Protein AF-A0A3B9LVZ1-F1 (afdb_monomer_lite)

Structure (mmCIF, N/CA/C/O backbone):
data_AF-A0A3B9LVZ1-F1
#
_entry.id   AF-A0A3B9LVZ1-F1
#
loop_
_atom_site.group_PDB
_atom_site.id
_atom_site.type_symbol
_atom_site.label_atom_id
_atom_site.label_alt_id
_atom_site.label_comp_id
_atom_site.label_asym_id
_atom_site.label_entity_id
_atom_site.label_seq_id
_atom_site.pdbx_PDB_ins_code
_atom_site.Cartn_x
_atom_site.Cartn_y
_atom_site.Cartn_z
_atom_site.occupancy
_atom_site.B_iso_or_equiv
_atom_site.auth_seq_id
_atom_site.auth_comp_id
_atom_site.auth_asym_id
_atom_site.auth_atom_id
_atom_site.pdbx_PDB_model_num
ATOM 1 N N . GLY A 1 1 ? 0.334 -24.133 -20.426 1.00 37.06 1 GLY A N 1
ATOM 2 C CA . GLY A 1 1 ? 0.068 -22.690 -20.310 1.00 37.06 1 GLY A CA 1
ATOM 3 C C . GLY A 1 1 ? 1.395 -21.978 -20.271 1.00 37.06 1 GLY A C 1
ATOM 4 O O . GLY A 1 1 ? 2.197 -22.300 -19.409 1.00 37.06 1 GLY A O 1
ATOM 5 N N . LYS A 1 2 ? 1.670 -21.128 -21.262 1.00 39.66 2 LYS A N 1
ATOM 6 C CA . LYS A 1 2 ? 2.870 -20.283 -21.332 1.00 39.66 2 LYS A CA 1
ATOM 7 C C . LYS A 1 2 ? 2.527 -18.928 -20.710 1.00 39.66 2 LYS A C 1
ATOM 9 O O . LYS A 1 2 ? 1.466 -18.416 -21.047 1.00 39.66 2 LYS A O 1
ATOM 14 N N . GLY A 1 3 ? 3.408 -18.340 -19.900 1.00 39.94 3 GLY A N 1
ATOM 15 C CA . GLY A 1 3 ? 3.245 -16.932 -19.523 1.00 39.94 3 GLY A CA 1
ATOM 16 C C . GLY A 1 3 ? 3.939 -16.470 -18.246 1.00 39.94 3 GLY A C 1
ATOM 17 O O . GLY A 1 3 ? 3.304 -15.800 -17.453 1.00 39.94 3 GLY A O 1
ATOM 18 N N . SER A 1 4 ? 5.213 -16.796 -18.034 1.00 44.59 4 SER A N 1
ATOM 19 C CA . SER A 1 4 ? 6.075 -15.998 -17.152 1.00 44.59 4 SER A CA 1
ATOM 20 C C . SER A 1 4 ? 7.045 -15.231 -18.048 1.00 44.59 4 SER A C 1
ATOM 22 O O . SER A 1 4 ? 8.117 -15.733 -18.395 1.00 44.59 4 SER A O 1
ATOM 24 N N . ARG A 1 5 ? 6.621 -14.058 -18.531 1.00 47.62 5 ARG A N 1
ATOM 25 C CA . ARG A 1 5 ? 7.531 -13.079 -19.134 1.00 47.62 5 ARG A CA 1
ATOM 26 C C . ARG A 1 5 ? 8.117 -12.278 -17.977 1.00 47.62 5 ARG A C 1
ATOM 28 O O . ARG A 1 5 ? 7.432 -11.452 -17.406 1.00 47.62 5 ARG A O 1
ATOM 35 N N . SER A 1 6 ? 9.358 -12.566 -17.606 1.00 54.53 6 SER A N 1
ATOM 36 C CA . SER A 1 6 ? 10.135 -11.692 -16.728 1.00 54.53 6 SER A CA 1
ATOM 37 C C . SER A 1 6 ? 10.994 -10.814 -17.633 1.00 54.53 6 SER A C 1
ATOM 39 O O . SER A 1 6 ? 12.030 -11.277 -18.103 1.00 54.53 6 SER A O 1
ATOM 41 N N . PHE A 1 7 ? 10.516 -9.610 -17.969 1.00 54.34 7 PHE A N 1
ATOM 42 C CA . PHE A 1 7 ? 11.260 -8.644 -18.787 1.00 54.34 7 PHE A CA 1
ATOM 43 C C . PHE A 1 7 ? 10.863 -7.182 -18.514 1.00 54.34 7 PHE A C 1
ATOM 45 O O . PHE A 1 7 ? 10.295 -6.539 -19.379 1.00 54.34 7 PHE A O 1
ATOM 52 N N . SER A 1 8 ? 11.321 -6.610 -17.403 1.00 48.09 8 SER A N 1
ATOM 53 C CA . SER A 1 8 ? 12.201 -5.436 -17.439 1.00 48.09 8 SER A CA 1
ATOM 54 C C . SER A 1 8 ? 12.893 -5.330 -16.073 1.00 48.09 8 SER A C 1
ATOM 56 O O . SER A 1 8 ? 12.275 -5.318 -15.017 1.00 48.09 8 SER A O 1
ATOM 58 N N . ASN A 1 9 ? 14.216 -5.440 -16.062 1.00 47.44 9 ASN A N 1
ATOM 59 C CA . ASN A 1 9 ? 15.014 -5.189 -14.869 1.00 47.44 9 ASN A CA 1
ATOM 60 C C . ASN A 1 9 ? 16.321 -4.599 -15.378 1.00 47.44 9 ASN A C 1
ATOM 62 O O . ASN A 1 9 ? 17.285 -5.315 -15.646 1.00 47.44 9 ASN A O 1
ATOM 66 N N . THR A 1 10 ? 16.287 -3.307 -15.696 1.00 53.56 10 THR A N 1
ATOM 67 C CA . THR A 1 10 ? 17.389 -2.634 -16.387 1.00 53.56 10 THR A CA 1
ATOM 68 C C . THR A 1 10 ? 18.586 -2.408 -15.461 1.00 53.56 10 THR A C 1
ATOM 70 O O . THR A 1 10 ? 19.712 -2.454 -15.955 1.00 53.56 10 THR A O 1
ATOM 73 N N . THR A 1 11 ? 18.388 -2.267 -14.137 1.00 63.06 11 THR A N 1
ATOM 74 C CA . THR A 1 11 ? 19.481 -2.255 -13.130 1.00 63.06 11 THR A CA 1
ATOM 75 C C . THR A 1 11 ? 19.136 -2.796 -11.730 1.00 63.06 11 THR A C 1
ATOM 77 O O . THR A 1 11 ? 20.044 -2.944 -10.908 1.00 63.06 11 THR A O 1
ATOM 80 N N . GLY A 1 12 ? 17.871 -3.094 -11.420 1.00 62.31 12 GLY A N 1
ATOM 81 C CA . GLY A 1 12 ? 17.476 -3.655 -10.121 1.00 62.31 12 GLY A CA 1
ATOM 82 C C . GLY A 1 12 ? 18.019 -5.073 -9.887 1.00 62.31 12 GLY A C 1
ATOM 83 O O . GLY A 1 12 ? 18.322 -5.808 -10.826 1.00 62.31 12 GLY A O 1
ATOM 84 N N . PHE A 1 13 ? 18.140 -5.507 -8.633 1.00 78.75 13 PHE A N 1
ATOM 85 C CA . PHE A 1 13 ? 18.626 -6.852 -8.291 1.00 78.75 13 PHE A CA 1
ATOM 86 C C . PHE A 1 13 ? 17.685 -7.571 -7.316 1.00 78.75 13 PHE A C 1
ATOM 88 O O . PHE A 1 13 ? 16.926 -6.936 -6.591 1.00 78.75 13 PHE A O 1
ATOM 95 N N . GLN A 1 14 ? 17.738 -8.911 -7.308 1.00 85.94 14 GLN A N 1
ATOM 96 C CA . GLN A 1 14 ? 17.019 -9.777 -6.354 1.00 85.94 14 GLN A CA 1
ATOM 97 C C . GLN A 1 14 ? 15.482 -9.622 -6.353 1.00 85.94 14 GLN A C 1
ATOM 99 O O . GLN A 1 14 ? 14.842 -9.707 -5.309 1.00 85.94 14 GLN A O 1
ATOM 104 N N . ASN A 1 15 ? 14.878 -9.440 -7.530 1.00 90.88 15 ASN A N 1
ATOM 105 C CA . ASN A 1 15 ? 13.423 -9.394 -7.681 1.00 90.88 15 ASN A CA 1
ATOM 106 C C . ASN A 1 15 ? 12.839 -10.779 -8.014 1.00 90.88 15 ASN A C 1
ATOM 108 O O . ASN A 1 15 ? 13.419 -11.526 -8.803 1.00 90.88 15 ASN A O 1
ATOM 112 N N . THR A 1 16 ? 11.671 -11.098 -7.457 1.00 91.62 16 THR A N 1
ATOM 113 C CA . THR A 1 16 ? 10.867 -12.281 -7.804 1.00 91.62 16 THR A CA 1
ATOM 114 C C . THR A 1 16 ? 9.572 -11.823 -8.465 1.00 91.62 16 THR A C 1
ATOM 116 O O . THR A 1 16 ? 8.809 -11.093 -7.842 1.00 91.62 16 THR A O 1
ATOM 119 N N . ALA A 1 17 ? 9.313 -12.261 -9.699 1.00 92.69 17 ALA A N 1
ATOM 120 C CA . ALA A 1 17 ? 8.112 -11.916 -10.463 1.00 92.69 17 ALA A CA 1
ATOM 121 C C . ALA A 1 17 ? 7.410 -13.186 -10.964 1.00 92.69 17 ALA A C 1
ATOM 123 O O . ALA A 1 17 ? 7.980 -13.946 -11.750 1.00 92.69 17 ALA A O 1
ATOM 124 N N . THR A 1 18 ? 6.181 -13.427 -10.509 1.00 92.44 18 THR A N 1
ATOM 125 C CA . THR A 1 18 ? 5.357 -14.571 -10.920 1.00 92.44 18 THR A CA 1
ATOM 126 C C . THR A 1 18 ? 3.952 -14.103 -11.274 1.00 92.44 18 THR A C 1
ATOM 128 O O . THR A 1 18 ? 3.145 -13.823 -10.397 1.00 92.44 18 THR A O 1
ATOM 131 N N . GLY A 1 19 ? 3.641 -14.060 -12.565 1.00 90.56 19 GLY A N 1
ATOM 132 C CA . GLY A 1 19 ? 2.368 -13.569 -13.085 1.00 90.56 19 GLY A CA 1
ATOM 133 C C . GLY A 1 19 ? 2.559 -12.950 -14.464 1.00 90.56 19 GLY A C 1
ATOM 134 O O . GLY A 1 19 ? 3.691 -12.813 -14.928 1.00 90.56 19 GLY A O 1
ATOM 135 N N . PHE A 1 20 ? 1.457 -12.623 -15.129 1.00 90.19 20 PHE A N 1
ATOM 136 C CA . PHE A 1 20 ? 1.502 -11.753 -16.301 1.00 90.19 20 PHE A CA 1
ATOM 137 C C . PHE A 1 20 ? 1.697 -10.309 -15.815 1.00 90.19 20 PHE A C 1
ATOM 139 O O . PHE A 1 20 ? 1.125 -9.959 -14.787 1.00 90.19 20 PHE A O 1
ATOM 146 N N . ASP A 1 21 ? 2.588 -9.570 -16.477 1.00 92.56 21 ASP A N 1
ATOM 147 C CA . ASP A 1 21 ? 2.982 -8.172 -16.216 1.00 92.56 21 ASP A CA 1
ATOM 148 C C . ASP A 1 21 ? 3.417 -7.826 -14.772 1.00 92.56 21 ASP A C 1
ATOM 150 O O . ASP A 1 21 ? 3.626 -6.670 -14.404 1.00 92.56 21 ASP A O 1
ATOM 154 N N . ALA A 1 22 ? 3.694 -8.848 -13.955 1.00 93.06 22 ALA A N 1
ATOM 155 C CA . ALA A 1 22 ? 4.305 -8.672 -12.645 1.00 93.06 22 ALA A CA 1
ATOM 156 C C . ALA A 1 22 ? 5.696 -8.021 -12.778 1.00 93.06 22 ALA A C 1
ATOM 158 O O . ALA A 1 22 ? 6.596 -8.605 -13.390 1.00 93.06 22 ALA A O 1
ATOM 159 N N . LEU A 1 23 ? 5.884 -6.852 -12.151 1.00 92.12 23 LEU A N 1
ATOM 160 C CA . LEU A 1 23 ? 7.099 -6.020 -12.218 1.00 92.12 23 LEU A CA 1
ATOM 161 C C . LEU A 1 23 ? 7.492 -5.517 -13.629 1.00 92.12 23 LEU A C 1
ATOM 163 O O . LEU A 1 23 ? 8.661 -5.186 -13.835 1.00 92.12 23 LEU A O 1
ATOM 167 N N . ASP A 1 24 ? 6.566 -5.423 -14.591 1.00 91.50 24 ASP A N 1
ATOM 168 C CA . ASP A 1 24 ? 6.901 -5.012 -15.971 1.00 91.50 24 ASP A CA 1
ATOM 169 C C . ASP A 1 24 ? 7.520 -3.602 -16.066 1.00 91.50 24 ASP A C 1
ATOM 171 O O . ASP A 1 24 ? 8.432 -3.375 -16.857 1.00 91.50 24 ASP A O 1
ATOM 175 N N . GLY A 1 25 ? 7.125 -2.666 -15.204 1.00 89.50 25 GLY A N 1
ATOM 176 C CA . GLY A 1 25 ? 7.661 -1.302 -15.138 1.00 89.50 25 GLY A CA 1
ATOM 177 C C . GLY A 1 25 ? 8.948 -1.122 -14.319 1.00 89.50 25 GLY A C 1
ATOM 178 O O . GLY A 1 25 ? 9.428 0.012 -14.194 1.00 89.50 25 GLY A O 1
ATOM 179 N N . ASN A 1 26 ? 9.532 -2.191 -13.756 1.00 89.50 26 ASN A N 1
ATOM 180 C CA . ASN A 1 26 ? 10.667 -2.100 -12.829 1.00 89.50 26 ASN A CA 1
ATOM 181 C C . ASN A 1 26 ? 12.003 -1.748 -13.479 1.00 89.50 26 ASN A C 1
ATOM 183 O O . ASN A 1 26 ? 12.727 -2.587 -14.006 1.00 89.50 26 ASN A O 1
ATOM 187 N N . THR A 1 27 ? 12.404 -0.483 -13.323 1.00 89.50 27 THR A N 1
ATOM 188 C CA . THR A 1 27 ? 13.677 0.015 -13.858 1.00 89.50 27 THR A CA 1
ATOM 189 C C . THR A 1 27 ? 14.857 -0.239 -12.912 1.00 89.50 27 THR A C 1
ATOM 191 O O . THR A 1 27 ? 15.807 -0.936 -13.276 1.00 89.50 27 THR A O 1
ATOM 194 N N . THR A 1 28 ? 14.799 0.286 -11.681 1.00 90.50 28 THR A N 1
ATOM 195 C CA . THR A 1 28 ? 15.929 0.287 -10.729 1.00 90.50 28 THR A CA 1
ATOM 196 C C . THR A 1 28 ? 15.602 -0.320 -9.362 1.00 90.50 28 THR A C 1
ATOM 198 O O . THR A 1 28 ? 16.508 -0.513 -8.551 1.00 90.50 28 THR A O 1
ATOM 201 N N . GLY A 1 29 ? 14.332 -0.645 -9.094 1.00 90.94 29 GLY A N 1
ATOM 202 C CA . GLY A 1 29 ? 13.893 -1.221 -7.822 1.00 90.94 29 GLY A CA 1
ATOM 203 C C . GLY A 1 29 ? 14.508 -2.598 -7.554 1.00 90.94 29 GLY A C 1
ATOM 204 O O . GLY A 1 29 ? 14.605 -3.432 -8.459 1.00 90.94 29 GLY A O 1
ATOM 205 N N . ALA A 1 30 ? 14.916 -2.840 -6.308 1.00 91.62 30 ALA A N 1
ATOM 206 C CA . ALA A 1 30 ? 15.554 -4.082 -5.867 1.00 91.62 30 ALA A CA 1
ATOM 207 C C . ALA A 1 30 ? 14.787 -4.745 -4.713 1.00 91.62 30 ALA A C 1
ATOM 209 O O . ALA A 1 30 ? 14.089 -4.071 -3.952 1.00 91.62 30 ALA A O 1
ATOM 210 N N . ASN A 1 31 ? 14.973 -6.057 -4.548 1.00 93.69 31 ASN A N 1
ATOM 211 C CA . ASN A 1 31 ? 14.375 -6.876 -3.484 1.00 93.69 31 ASN A CA 1
ATOM 212 C C . ASN A 1 31 ? 12.836 -6.882 -3.463 1.00 93.69 31 ASN A C 1
ATOM 214 O O . ASN A 1 31 ? 12.228 -6.966 -2.397 1.00 93.69 31 ASN A O 1
ATOM 218 N N . ASN A 1 32 ? 12.191 -6.766 -4.621 1.00 95.94 32 ASN A N 1
ATOM 219 C CA . ASN A 1 32 ? 10.739 -6.825 -4.728 1.00 95.94 32 ASN A CA 1
ATOM 220 C C . ASN A 1 32 ? 10.255 -8.262 -4.957 1.00 95.94 32 ASN A C 1
ATOM 222 O O . ASN A 1 32 ? 10.841 -9.013 -5.736 1.00 95.94 32 ASN A O 1
ATOM 226 N N . THR A 1 33 ? 9.148 -8.634 -4.321 1.00 96.62 33 THR A N 1
ATOM 227 C CA . THR A 1 33 ? 8.425 -9.881 -4.598 1.00 96.62 33 THR A CA 1
ATOM 228 C C . THR A 1 33 ? 7.039 -9.540 -5.121 1.00 96.62 33 THR A C 1
ATOM 230 O O . THR A 1 33 ? 6.257 -8.923 -4.407 1.00 96.62 33 THR A O 1
ATOM 233 N N . ALA A 1 34 ? 6.737 -9.949 -6.349 1.00 96.50 34 ALA A N 1
ATOM 234 C CA . ALA A 1 34 ? 5.458 -9.753 -7.015 1.00 96.50 34 ALA A CA 1
ATOM 235 C C . ALA A 1 34 ? 4.900 -11.102 -7.476 1.00 96.50 34 ALA A C 1
ATOM 237 O O . ALA A 1 34 ? 5.481 -11.760 -8.343 1.00 96.50 34 ALA A O 1
ATOM 238 N N . THR A 1 35 ? 3.779 -11.522 -6.896 1.00 96.06 35 THR A N 1
ATOM 239 C CA . THR A 1 35 ? 3.106 -12.780 -7.238 1.00 96.06 35 THR A CA 1
ATOM 240 C C . THR A 1 35 ? 1.634 -12.520 -7.533 1.00 96.06 35 THR A C 1
ATOM 242 O O . THR A 1 35 ? 0.833 -12.381 -6.615 1.00 96.06 35 THR A O 1
ATOM 245 N N . GLY A 1 36 ? 1.260 -12.482 -8.807 1.00 94.69 36 GLY A N 1
ATOM 246 C CA . GLY A 1 36 ? -0.086 -12.154 -9.270 1.00 94.69 36 GLY A CA 1
ATOM 247 C C . GLY A 1 36 ? -0.061 -11.496 -10.646 1.00 94.69 36 GLY A C 1
ATOM 248 O O . GLY A 1 36 ? 0.984 -11.043 -11.100 1.00 94.69 36 GLY A O 1
ATOM 249 N N . PHE A 1 37 ? -1.208 -11.473 -11.318 1.00 95.56 37 PHE A N 1
ATOM 250 C CA . PHE A 1 37 ? -1.399 -10.652 -12.517 1.00 95.56 37 PHE A CA 1
ATOM 251 C C . PHE A 1 37 ? -1.285 -9.172 -12.119 1.00 95.56 37 PHE A C 1
ATOM 253 O O . PHE A 1 37 ? -1.905 -8.776 -11.128 1.00 95.56 37 PHE A O 1
ATOM 260 N N . ASP A 1 38 ? -0.445 -8.421 -12.828 1.00 96.25 38 ASP A N 1
ATOM 261 C CA . ASP A 1 38 ? -0.176 -6.984 -12.656 1.00 96.25 38 ASP A CA 1
ATOM 262 C C . ASP A 1 38 ? 0.302 -6.567 -11.247 1.00 96.25 38 ASP A C 1
ATOM 264 O O . ASP A 1 38 ? 0.219 -5.409 -10.829 1.00 96.25 38 ASP A O 1
ATOM 268 N N . ALA A 1 39 ? 0.829 -7.514 -10.465 1.00 97.12 39 ALA A N 1
ATOM 269 C CA . ALA A 1 39 ? 1.411 -7.204 -9.164 1.00 97.12 39 ALA A CA 1
ATOM 270 C C . ALA A 1 39 ? 2.674 -6.340 -9.348 1.00 97.12 39 ALA A C 1
ATOM 272 O O . ALA A 1 39 ? 3.617 -6.751 -10.029 1.00 97.12 39 ALA A O 1
ATOM 273 N N . LEU A 1 40 ? 2.717 -5.163 -8.708 1.00 96.19 40 LEU A N 1
ATOM 274 C CA . LEU A 1 40 ? 3.804 -4.178 -8.854 1.00 96.19 40 LEU A CA 1
ATOM 275 C C . LEU A 1 40 ? 4.096 -3.755 -10.314 1.00 96.19 40 LEU A C 1
ATOM 277 O O . LEU A 1 40 ? 5.238 -3.400 -10.611 1.00 96.19 40 LEU A O 1
ATOM 281 N N . GLU A 1 41 ? 3.106 -3.779 -11.215 1.00 95.44 41 GLU A N 1
ATOM 282 C CA . GLU A 1 41 ? 3.303 -3.457 -12.640 1.00 95.44 41 GLU A CA 1
ATOM 283 C C . GLU A 1 41 ? 4.015 -2.111 -12.842 1.00 95.44 41 GLU A C 1
ATOM 285 O O . GLU A 1 41 ? 5.032 -2.064 -13.527 1.00 95.44 41 GLU A O 1
ATOM 290 N N . PHE A 1 42 ? 3.573 -1.027 -12.193 1.00 94.56 42 PHE A N 1
ATOM 291 C CA . PHE A 1 42 ? 4.153 0.307 -12.409 1.00 94.56 42 PHE A CA 1
ATOM 292 C C . PHE A 1 42 ? 5.313 0.690 -11.476 1.00 94.56 42 PHE A C 1
ATOM 294 O O . PHE A 1 42 ? 5.740 1.853 -11.474 1.00 94.56 42 PHE A O 1
ATOM 301 N N . ASN A 1 43 ? 5.876 -0.256 -10.711 1.00 93.56 43 ASN A N 1
ATOM 302 C CA . ASN A 1 43 ? 7.014 0.023 -9.827 1.00 93.56 43 ASN A CA 1
ATOM 303 C C . ASN A 1 43 ? 8.232 0.440 -10.634 1.00 93.56 43 ASN A C 1
ATOM 305 O O . ASN A 1 43 ? 8.791 -0.402 -11.295 1.00 93.56 43 ASN A O 1
ATOM 309 N N . THR A 1 44 ? 8.697 1.689 -10.541 1.00 92.75 44 THR A N 1
ATOM 310 C CA . THR A 1 44 ? 9.874 2.170 -11.292 1.00 92.75 44 THR A CA 1
ATOM 311 C C . THR A 1 44 ? 11.181 2.006 -10.518 1.00 92.75 44 THR A C 1
ATOM 313 O O . THR A 1 44 ? 12.149 1.470 -11.061 1.00 92.75 44 THR A O 1
ATOM 316 N N . SER A 1 45 ? 11.229 2.455 -9.259 1.00 93.81 45 SER A N 1
ATOM 317 C CA . SER A 1 45 ? 12.458 2.528 -8.446 1.00 93.81 45 SER A CA 1
ATOM 318 C C . SER A 1 45 ? 12.281 2.086 -6.992 1.00 93.81 45 SER A C 1
ATOM 320 O O . SER A 1 45 ? 13.261 1.993 -6.253 1.00 93.81 45 SER A O 1
ATOM 322 N N . GLY A 1 46 ? 11.046 1.792 -6.577 1.00 94.50 46 GLY A N 1
ATOM 323 C CA . GLY A 1 46 ? 10.736 1.321 -5.233 1.00 94.50 46 GLY A CA 1
ATOM 324 C C . GLY A 1 46 ? 11.373 -0.036 -4.939 1.00 94.50 46 GLY A C 1
ATOM 325 O O . GLY A 1 46 ? 11.375 -0.919 -5.800 1.00 94.50 46 GLY A O 1
ATOM 326 N N . GLY A 1 47 ? 11.916 -0.209 -3.735 1.00 95.25 47 GLY A N 1
ATOM 327 C CA . GLY A 1 47 ? 12.553 -1.454 -3.307 1.00 95.25 47 GLY A CA 1
ATOM 328 C C . GLY A 1 47 ? 11.925 -2.062 -2.057 1.00 95.25 47 GLY A C 1
ATOM 329 O O . GLY A 1 47 ? 11.217 -1.396 -1.299 1.00 95.25 47 GLY A O 1
ATOM 330 N N . ASN A 1 48 ? 12.240 -3.334 -1.813 1.00 97.12 48 ASN A N 1
ATOM 331 C CA . ASN A 1 48 ? 11.765 -4.106 -0.660 1.00 97.12 48 ASN A CA 1
ATOM 332 C C . ASN A 1 48 ? 10.227 -4.152 -0.540 1.00 97.12 48 ASN A C 1
ATOM 334 O O . ASN A 1 48 ? 9.690 -4.121 0.568 1.00 97.12 48 ASN A O 1
ATOM 338 N N . ASN A 1 49 ? 9.505 -4.185 -1.662 1.00 98.25 49 ASN A N 1
ATOM 339 C CA . ASN A 1 49 ? 8.053 -4.340 -1.663 1.00 98.25 49 ASN A CA 1
ATOM 340 C C . ASN A 1 49 ? 7.658 -5.816 -1.802 1.00 98.25 49 ASN A C 1
ATOM 342 O O . ASN A 1 49 ? 8.275 -6.570 -2.552 1.00 98.25 49 ASN A O 1
ATOM 346 N N . THR A 1 50 ? 6.596 -6.224 -1.114 1.00 98.50 50 THR A N 1
ATOM 347 C CA . THR A 1 50 ? 5.959 -7.537 -1.291 1.00 98.50 50 THR A CA 1
ATOM 348 C C . THR A 1 50 ? 4.521 -7.328 -1.740 1.00 98.50 50 THR A C 1
ATOM 350 O O . THR A 1 50 ? 3.753 -6.690 -1.028 1.00 98.50 50 THR A O 1
ATOM 353 N N . ALA A 1 51 ? 4.159 -7.864 -2.902 1.00 98.25 51 ALA A N 1
ATOM 354 C CA . ALA A 1 51 ? 2.833 -7.784 -3.496 1.00 98.25 51 ALA A CA 1
ATOM 355 C C . ALA A 1 51 ? 2.351 -9.182 -3.891 1.00 98.25 51 ALA A C 1
ATOM 357 O O . ALA A 1 51 ? 2.925 -9.819 -4.776 1.00 98.25 51 ALA A O 1
ATOM 358 N N . ASN A 1 52 ? 1.294 -9.655 -3.237 1.00 97.88 52 ASN A N 1
ATOM 359 C CA . ASN A 1 52 ? 0.705 -10.965 -3.479 1.00 97.88 52 ASN A CA 1
ATOM 360 C C . ASN A 1 52 ? -0.773 -10.810 -3.851 1.00 97.88 52 ASN A C 1
ATOM 362 O O . ASN A 1 52 ? -1.522 -10.145 -3.135 1.00 97.88 52 ASN A O 1
ATOM 366 N N . SER A 1 53 ? -1.190 -11.510 -4.911 1.00 97.38 53 SER A N 1
ATOM 367 C CA . SER A 1 53 ? -2.501 -11.467 -5.577 1.00 97.38 53 SER A CA 1
ATOM 368 C C . SER A 1 53 ? -2.598 -10.473 -6.744 1.00 97.38 53 SER A C 1
ATOM 370 O O . SER A 1 53 ? -1.666 -9.739 -7.060 1.00 97.38 53 SER A O 1
ATOM 372 N N . PHE A 1 54 ? -3.737 -10.530 -7.434 1.00 97.88 54 PHE A N 1
ATOM 373 C CA . PHE A 1 54 ? -4.094 -9.700 -8.583 1.00 97.88 54 PHE A CA 1
ATOM 374 C C . PHE A 1 54 ? -4.070 -8.208 -8.214 1.00 97.88 54 PHE A C 1
ATOM 376 O O . PHE A 1 54 ? -4.731 -7.802 -7.252 1.00 97.88 54 PHE A O 1
ATOM 383 N N . GLU A 1 55 ? -3.297 -7.432 -8.979 1.00 98.19 55 GLU A N 1
ATOM 384 C CA . GLU A 1 55 ? -3.155 -5.971 -8.886 1.00 98.19 55 GLU A CA 1
ATOM 385 C C . GLU A 1 55 ? -2.725 -5.435 -7.498 1.00 98.19 55 GLU A C 1
ATOM 387 O O . GLU A 1 55 ? -2.962 -4.275 -7.146 1.00 98.19 55 GLU A O 1
ATOM 392 N N . ALA A 1 56 ? -2.070 -6.256 -6.672 1.00 98.44 56 ALA A N 1
ATOM 393 C CA . ALA A 1 56 ? -1.471 -5.777 -5.427 1.00 98.44 56 ALA A CA 1
ATOM 394 C C . ALA A 1 56 ? -0.332 -4.779 -5.735 1.00 98.44 56 ALA A C 1
ATOM 396 O O . ALA A 1 56 ? 0.559 -5.074 -6.535 1.00 98.44 56 ALA A O 1
ATOM 397 N N . LEU A 1 57 ? -0.347 -3.600 -5.093 1.00 98.12 57 LEU A N 1
ATOM 398 C CA . LEU A 1 57 ? 0.613 -2.501 -5.328 1.00 98.12 57 LEU A CA 1
ATOM 399 C C . LEU A 1 57 ? 0.743 -2.049 -6.803 1.00 98.12 57 LEU A C 1
ATOM 401 O O . LEU A 1 57 ? 1.794 -1.547 -7.201 1.00 98.12 57 LEU A O 1
ATOM 405 N N . PHE A 1 58 ? -0.316 -2.195 -7.602 1.00 98.19 58 PHE A N 1
ATOM 406 C CA . PHE A 1 58 ? -0.338 -1.897 -9.041 1.00 98.19 58 PHE A CA 1
ATOM 407 C C . PHE A 1 58 ? 0.285 -0.540 -9.425 1.00 98.19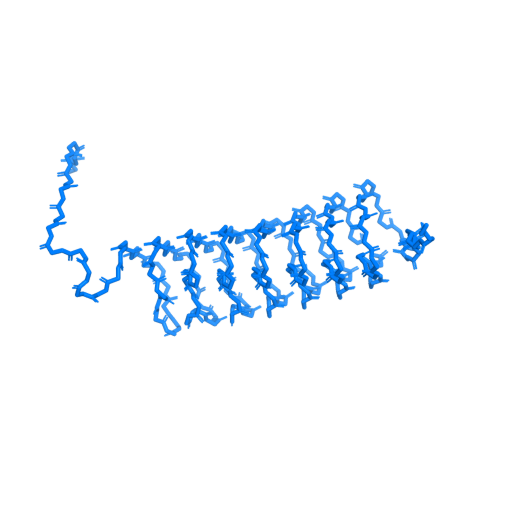 58 PHE A C 1
ATOM 409 O O . PHE A 1 58 ? 1.162 -0.482 -10.283 1.00 98.19 58 PHE A O 1
ATOM 416 N N . SER A 1 59 ? -0.113 0.548 -8.750 1.00 96.62 59 SER A N 1
ATOM 417 C CA . SER A 1 59 ? 0.307 1.924 -9.080 1.00 96.62 59 SER A CA 1
ATOM 418 C C . SER A 1 59 ? 1.572 2.408 -8.354 1.00 96.62 59 SER A C 1
ATOM 420 O O . SER A 1 59 ? 1.880 3.604 -8.401 1.00 96.62 59 SER A O 1
ATOM 422 N N . ASN A 1 60 ? 2.293 1.532 -7.645 1.00 95.12 60 ASN A N 1
ATOM 423 C CA . ASN A 1 60 ? 3.488 1.921 -6.889 1.00 95.12 60 ASN A CA 1
ATOM 424 C C . ASN A 1 60 ? 4.539 2.463 -7.846 1.00 95.12 60 ASN A C 1
ATOM 426 O O . ASN A 1 60 ? 4.863 1.754 -8.773 1.00 95.12 60 ASN A O 1
ATOM 430 N N . THR A 1 61 ? 5.088 3.668 -7.659 1.00 93.88 61 THR A N 1
ATOM 431 C CA . THR A 1 61 ? 6.094 4.222 -8.589 1.00 93.88 61 THR A CA 1
ATOM 432 C C . THR A 1 61 ? 7.491 4.200 -7.983 1.00 93.88 61 THR A C 1
ATOM 434 O O . THR A 1 61 ? 8.393 3.570 -8.533 1.00 93.88 61 THR A O 1
ATOM 437 N N . SER A 1 62 ? 7.696 4.850 -6.840 1.00 94.81 62 SER A N 1
ATOM 438 C CA . SER A 1 62 ? 9.002 4.923 -6.159 1.00 94.81 62 SER A CA 1
ATOM 439 C C . SER A 1 62 ? 8.947 4.511 -4.690 1.00 94.81 62 SER A C 1
ATOM 441 O O . SER A 1 62 ? 9.947 4.598 -3.974 1.00 94.81 62 SER A O 1
ATOM 443 N N . ALA A 1 63 ? 7.777 4.101 -4.203 1.00 96.56 63 ALA A N 1
ATOM 444 C CA . ALA A 1 63 ? 7.601 3.779 -2.800 1.00 96.56 63 ALA A CA 1
ATOM 445 C C . ALA A 1 63 ? 8.267 2.449 -2.433 1.00 96.56 63 ALA A C 1
ATOM 447 O O . ALA A 1 63 ? 8.284 1.501 -3.218 1.00 96.56 63 ALA A O 1
ATOM 448 N N . SER A 1 64 ? 8.826 2.392 -1.229 1.00 97.88 64 SER A N 1
ATOM 449 C CA . SER A 1 64 ? 9.588 1.250 -0.728 1.00 97.88 64 SER A CA 1
ATOM 450 C C . SER A 1 64 ? 9.002 0.720 0.576 1.00 97.88 64 SER A C 1
ATOM 452 O O . SER A 1 64 ? 8.328 1.449 1.311 1.00 97.88 64 SER A O 1
ATOM 454 N N . ASN A 1 65 ? 9.349 -0.524 0.900 1.00 98.44 65 ASN A N 1
ATOM 455 C CA . ASN A 1 65 ? 8.993 -1.201 2.150 1.00 98.44 65 ASN A CA 1
ATOM 456 C C . ASN A 1 65 ? 7.481 -1.415 2.352 1.00 98.44 65 ASN A C 1
ATOM 458 O O . ASN A 1 65 ? 7.014 -1.436 3.489 1.00 98.44 65 ASN A O 1
ATOM 462 N N . ASN A 1 66 ? 6.700 -1.558 1.281 1.00 98.75 66 ASN A N 1
ATOM 463 C CA . ASN A 1 66 ? 5.277 -1.868 1.389 1.00 98.75 66 ASN A CA 1
ATOM 464 C C . ASN A 1 66 ? 5.023 -3.378 1.340 1.00 98.75 66 ASN A C 1
ATOM 466 O O . ASN A 1 66 ? 5.648 -4.104 0.570 1.00 98.75 66 ASN A O 1
ATOM 470 N N . THR A 1 67 ? 4.063 -3.849 2.131 1.00 98.81 67 THR A N 1
ATOM 471 C CA . THR A 1 67 ? 3.544 -5.221 2.064 1.00 98.81 67 THR A CA 1
ATOM 472 C C . THR A 1 67 ? 2.063 -5.172 1.716 1.00 98.81 67 THR A C 1
ATOM 474 O O . THR A 1 67 ? 1.280 -4.599 2.469 1.00 98.81 67 THR A O 1
ATOM 477 N N . ALA A 1 68 ? 1.683 -5.776 0.595 1.00 98.69 68 ALA A N 1
ATOM 478 C CA . ALA A 1 68 ? 0.317 -5.905 0.112 1.00 98.69 68 ALA A CA 1
ATOM 479 C C . ALA A 1 68 ? -0.003 -7.383 -0.131 1.00 98.69 68 ALA A C 1
ATOM 481 O O . ALA A 1 68 ? 0.595 -8.024 -0.993 1.00 98.69 68 ALA A O 1
ATOM 482 N N . ASP A 1 69 ? -0.939 -7.922 0.639 1.00 98.69 69 ASP A N 1
ATOM 483 C CA . ASP A 1 69 ? -1.386 -9.310 0.545 1.00 98.69 69 ASP A CA 1
ATOM 484 C C . ASP A 1 69 ? -2.912 -9.344 0.428 1.00 98.69 69 ASP A C 1
ATOM 486 O O . ASP A 1 69 ? -3.633 -9.221 1.422 1.00 98.69 69 ASP A O 1
ATOM 490 N N . GLY A 1 70 ? -3.408 -9.431 -0.807 1.00 98.44 70 GLY A N 1
ATOM 491 C CA . GLY A 1 70 ? -4.834 -9.383 -1.117 1.00 98.44 70 GLY A CA 1
ATOM 492 C C . GLY A 1 70 ? -5.122 -8.800 -2.499 1.00 98.44 70 GLY A C 1
ATOM 493 O O . GLY A 1 70 ? -4.326 -8.040 -3.044 1.00 98.44 70 GLY A O 1
ATOM 494 N N . TYR A 1 71 ? -6.278 -9.157 -3.070 1.00 98.62 71 TYR A N 1
ATOM 495 C CA . TYR A 1 71 ? -6.779 -8.533 -4.304 1.00 98.62 71 TYR A CA 1
ATOM 496 C C . TYR A 1 71 ? -6.834 -7.010 -4.124 1.00 98.62 71 TYR A C 1
ATOM 498 O O . TYR A 1 71 ? -7.441 -6.549 -3.154 1.00 98.62 71 TYR A O 1
ATOM 506 N N . GLN A 1 72 ? -6.163 -6.268 -5.012 1.00 98.69 72 GLN A N 1
ATOM 507 C CA . GLN A 1 72 ? -6.093 -4.798 -5.012 1.00 98.69 72 GLN A CA 1
ATOM 508 C C . GLN A 1 72 ? -5.602 -4.151 -3.697 1.00 98.69 72 GLN A C 1
ATOM 510 O O . GLN A 1 72 ? -5.817 -2.960 -3.449 1.00 98.69 72 GLN A O 1
ATOM 515 N N . ALA A 1 73 ? -4.896 -4.896 -2.840 1.00 98.81 73 ALA A N 1
ATOM 516 C CA . ALA A 1 73 ? -4.270 -4.312 -1.657 1.00 98.81 73 ALA A CA 1
ATOM 517 C C . ALA A 1 73 ? -3.239 -3.242 -2.081 1.00 98.81 73 ALA A C 1
ATOM 519 O O . ALA A 1 73 ? -2.368 -3.501 -2.913 1.00 98.81 73 ALA A O 1
ATOM 520 N N . LEU A 1 74 ? -3.346 -2.029 -1.519 1.00 98.62 74 LEU A N 1
ATOM 521 C CA . LEU A 1 74 ? -2.527 -0.854 -1.878 1.00 98.62 74 LEU A CA 1
ATOM 522 C C . LEU A 1 74 ? -2.528 -0.485 -3.381 1.00 98.62 74 LEU A C 1
ATOM 524 O O . LEU A 1 74 ? -1.567 0.112 -3.861 1.00 98.62 74 LEU A O 1
ATOM 528 N N . PHE A 1 75 ? -3.594 -0.800 -4.126 1.00 98.75 75 PHE A N 1
ATOM 529 C CA . PHE A 1 75 ? -3.677 -0.593 -5.582 1.00 98.75 75 PHE A CA 1
ATOM 530 C C . PHE A 1 75 ? -3.245 0.807 -6.061 1.00 98.75 75 PHE A C 1
ATOM 532 O O . PHE A 1 75 ? -2.447 0.921 -6.991 1.00 98.75 75 PHE A O 1
ATOM 539 N N . ASN A 1 76 ? -3.742 1.875 -5.423 1.00 98.31 76 ASN A N 1
ATOM 540 C CA . ASN A 1 76 ? -3.461 3.263 -5.819 1.00 98.31 76 ASN A CA 1
ATOM 541 C C . ASN A 1 76 ? -2.221 3.880 -5.141 1.00 98.31 76 ASN A C 1
ATOM 543 O O . ASN A 1 76 ? -1.980 5.080 -5.304 1.00 98.31 76 ASN A O 1
ATOM 547 N N . ASN A 1 77 ? -1.441 3.116 -4.367 1.00 98.12 77 ASN A N 1
ATOM 548 C CA . ASN A 1 77 ? -0.284 3.664 -3.658 1.00 98.12 77 ASN A CA 1
ATOM 549 C C . ASN A 1 77 ? 0.786 4.064 -4.662 1.00 98.12 77 ASN A C 1
ATOM 551 O O . ASN A 1 77 ? 1.219 3.208 -5.411 1.00 98.12 77 ASN A O 1
ATOM 555 N N . THR A 1 78 ? 1.235 5.321 -4.668 1.00 97.06 78 THR A N 1
ATOM 556 C CA . THR A 1 78 ? 2.256 5.798 -5.616 1.00 97.06 78 THR A CA 1
ATOM 557 C C . THR A 1 78 ? 3.603 6.008 -4.932 1.00 97.06 78 THR A C 1
ATOM 559 O O . THR A 1 78 ? 4.608 5.434 -5.349 1.00 97.06 78 THR A O 1
ATOM 562 N N . ILE A 1 79 ? 3.623 6.793 -3.849 1.00 97.38 79 ILE A N 1
ATOM 563 C CA . ILE A 1 79 ? 4.851 7.180 -3.126 1.00 97.38 79 ILE A CA 1
ATOM 564 C C . ILE A 1 79 ? 4.810 6.883 -1.621 1.00 97.38 79 ILE A C 1
ATOM 566 O O . ILE A 1 79 ? 5.813 7.089 -0.940 1.00 97.38 79 ILE A O 1
ATOM 570 N N . GLY A 1 80 ? 3.681 6.402 -1.092 1.00 98.12 80 GLY A N 1
ATOM 571 C CA . GLY A 1 80 ? 3.541 6.049 0.321 1.00 98.12 80 GLY A CA 1
ATOM 572 C C . GLY A 1 80 ? 4.433 4.869 0.711 1.00 98.12 80 GLY A C 1
ATOM 573 O O . GLY A 1 80 ? 4.386 3.819 0.069 1.00 98.12 80 GLY A O 1
ATOM 574 N N . VAL A 1 81 ? 5.251 5.031 1.752 1.00 98.69 81 VAL A N 1
ATOM 575 C CA . VAL A 1 81 ? 6.240 4.025 2.179 1.00 98.69 81 VAL A CA 1
ATOM 576 C C . VAL A 1 81 ? 5.813 3.307 3.452 1.00 98.69 81 VAL A C 1
ATOM 578 O O . VAL A 1 81 ? 5.051 3.845 4.257 1.00 98.69 81 VAL A O 1
ATOM 581 N N . SER A 1 82 ? 6.369 2.118 3.679 1.00 98.62 82 SER A N 1
ATOM 582 C CA . SER A 1 82 ? 6.209 1.381 4.941 1.00 98.62 82 SER A CA 1
ATOM 583 C C . SER A 1 82 ? 4.756 1.040 5.306 1.00 98.62 82 SER A C 1
ATOM 585 O O . SER A 1 82 ? 4.425 0.936 6.487 1.00 98.62 82 SER A O 1
ATOM 587 N N . ASN A 1 83 ? 3.868 0.875 4.321 1.00 98.88 83 ASN A N 1
ATOM 588 C CA . ASN A 1 83 ? 2.492 0.450 4.562 1.00 98.88 83 ASN A CA 1
ATOM 589 C C . ASN A 1 83 ? 2.381 -1.081 4.609 1.00 98.88 83 ASN A C 1
ATOM 591 O O . ASN A 1 83 ? 3.040 -1.795 3.855 1.00 98.88 83 ASN A O 1
ATOM 595 N N . THR A 1 84 ? 1.501 -1.592 5.466 1.00 98.88 84 THR A N 1
ATOM 596 C CA . THR A 1 84 ? 1.112 -3.007 5.507 1.00 98.88 84 THR A CA 1
ATOM 597 C C . THR A 1 84 ? -0.384 -3.117 5.252 1.00 98.88 84 THR A C 1
ATOM 599 O O . THR A 1 84 ? -1.178 -2.645 6.060 1.00 98.88 84 THR A O 1
ATOM 602 N N . ALA A 1 85 ? -0.774 -3.748 4.150 1.00 98.81 85 ALA A N 1
ATOM 603 C CA . ALA A 1 85 ? -2.153 -4.026 3.777 1.00 98.81 85 ALA A CA 1
ATOM 604 C C . ALA A 1 85 ? -2.351 -5.538 3.634 1.00 98.81 85 ALA A C 1
ATOM 606 O O . ALA A 1 85 ? -1.817 -6.156 2.718 1.00 98.81 85 ALA A O 1
ATOM 607 N N . ASN A 1 86 ? -3.119 -6.134 4.542 1.00 98.81 86 ASN A N 1
ATOM 608 C CA . ASN A 1 86 ? -3.485 -7.545 4.484 1.00 98.81 86 ASN A CA 1
ATOM 609 C C . ASN A 1 86 ? -5.008 -7.668 4.378 1.00 98.81 86 ASN A C 1
ATOM 611 O O . ASN A 1 86 ? -5.727 -7.347 5.324 1.00 98.81 86 ASN A O 1
ATOM 615 N N . GLY A 1 87 ? -5.499 -8.110 3.224 1.00 98.62 87 GLY A N 1
ATOM 616 C CA . GLY A 1 87 ? -6.918 -8.236 2.917 1.00 98.62 87 GLY A CA 1
ATOM 617 C C . GLY A 1 87 ? -7.281 -7.674 1.545 1.00 98.62 87 GLY A C 1
ATOM 618 O O . GLY A 1 87 ? -6.598 -6.812 0.998 1.00 98.62 87 GLY A O 1
ATOM 619 N N . VAL A 1 88 ? -8.395 -8.163 1.000 1.00 98.75 88 VAL A N 1
ATOM 620 C CA . VAL A 1 88 ? -8.993 -7.634 -0.235 1.00 98.75 88 VAL A CA 1
ATOM 621 C C . VAL A 1 88 ? -9.351 -6.159 -0.034 1.00 98.75 88 VAL A C 1
ATOM 623 O O . VAL A 1 88 ? -9.996 -5.820 0.961 1.00 98.75 88 VAL A O 1
ATOM 626 N N . ASP A 1 89 ? -8.910 -5.308 -0.958 1.00 98.69 89 ASP A N 1
ATOM 627 C CA . ASP A 1 89 ? -9.089 -3.849 -0.969 1.00 98.69 89 ASP A CA 1
ATOM 628 C C . ASP A 1 89 ? -8.501 -3.107 0.250 1.00 98.69 89 ASP A C 1
ATOM 630 O O . ASP A 1 89 ? -8.869 -1.962 0.542 1.00 98.69 89 ASP A O 1
ATOM 634 N N . ALA A 1 90 ? -7.586 -3.731 0.999 1.00 98.81 90 ALA A N 1
ATOM 635 C CA . ALA A 1 90 ? -6.927 -3.067 2.119 1.00 98.81 90 ALA A CA 1
ATOM 636 C C . ALA A 1 90 ? -6.047 -1.904 1.612 1.00 98.81 90 ALA A C 1
ATOM 638 O O . ALA A 1 90 ? -5.193 -2.088 0.745 1.00 98.81 90 ALA A O 1
ATOM 639 N N . LEU A 1 91 ? -6.265 -0.692 2.140 1.00 98.69 91 LEU A N 1
ATOM 640 C CA . LEU A 1 91 ? -5.631 0.565 1.692 1.00 98.69 91 LEU A CA 1
ATOM 641 C C . LEU A 1 91 ? -5.736 0.835 0.178 1.00 98.69 91 LEU A C 1
ATOM 643 O O . LEU A 1 91 ? -4.900 1.552 -0.368 1.00 98.69 91 LEU A O 1
ATOM 647 N N . VAL A 1 92 ? -6.755 0.307 -0.510 1.00 98.75 92 VAL A N 1
ATOM 648 C CA . VAL A 1 92 ? -6.884 0.410 -1.979 1.00 98.75 92 VAL A CA 1
ATOM 649 C C . VAL A 1 92 ? -6.804 1.851 -2.508 1.00 98.75 92 VAL A C 1
ATOM 651 O O . VAL A 1 92 ? -6.262 2.079 -3.586 1.00 98.75 92 VAL A O 1
ATOM 654 N N . ASN A 1 93 ? -7.284 2.839 -1.742 1.00 98.44 93 ASN A N 1
ATOM 655 C CA . ASN A 1 93 ? -7.291 4.258 -2.122 1.00 98.44 93 ASN A CA 1
ATOM 656 C C . ASN A 1 93 ? -6.124 5.078 -1.545 1.00 98.44 93 ASN A C 1
ATOM 658 O O . ASN A 1 93 ? -6.078 6.290 -1.769 1.00 98.44 93 ASN A O 1
ATOM 662 N N . ASN A 1 94 ? -5.193 4.461 -0.809 1.00 98.38 94 ASN A N 1
ATOM 663 C CA . ASN A 1 94 ? -4.024 5.173 -0.300 1.00 98.38 94 ASN A CA 1
ATOM 664 C C . ASN A 1 94 ? -3.124 5.548 -1.474 1.00 98.38 94 ASN A C 1
ATOM 666 O O . ASN A 1 94 ? -2.755 4.672 -2.241 1.00 98.38 94 ASN A O 1
ATOM 670 N N . THR A 1 95 ? -2.755 6.819 -1.606 1.00 97.62 95 THR A N 1
ATOM 671 C CA . THR A 1 95 ? -1.887 7.322 -2.680 1.00 97.62 95 THR A CA 1
ATOM 672 C C . THR A 1 95 ? -0.515 7.722 -2.152 1.00 97.62 95 THR A C 1
ATOM 674 O O . THR A 1 95 ? 0.506 7.290 -2.686 1.00 97.62 95 THR A O 1
ATOM 677 N N . THR A 1 96 ? -0.469 8.523 -1.084 1.00 97.69 96 THR A N 1
ATOM 678 C CA . THR A 1 96 ? 0.786 9.081 -0.541 1.00 97.69 96 THR A CA 1
ATOM 679 C C . THR A 1 96 ? 0.991 8.828 0.951 1.00 97.69 96 THR A C 1
ATOM 681 O O . THR A 1 96 ? 2.077 9.087 1.473 1.00 97.69 96 THR A O 1
ATOM 684 N N . GLY A 1 9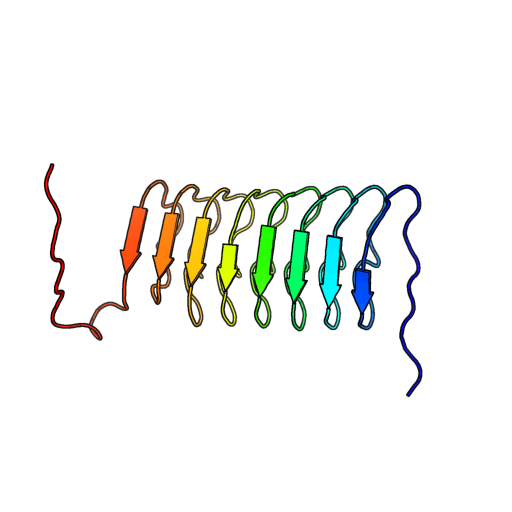7 ? -0.026 8.310 1.645 1.00 98.31 97 GLY A N 1
ATOM 685 C CA . GLY A 1 97 ? 0.053 7.994 3.066 1.00 98.31 97 GLY A CA 1
ATOM 686 C C . GLY A 1 97 ? 1.115 6.938 3.357 1.00 98.31 97 GLY A C 1
ATOM 687 O O . GLY A 1 97 ? 1.266 5.976 2.603 1.00 98.31 97 GLY A O 1
ATOM 688 N N . SER A 1 98 ? 1.865 7.123 4.440 1.00 98.62 98 SER A N 1
ATOM 689 C CA . SER A 1 98 ? 2.964 6.240 4.839 1.00 98.62 98 SER A CA 1
ATOM 690 C C . SER A 1 98 ? 2.730 5.643 6.224 1.00 98.62 98 SER A C 1
ATOM 692 O O . SER A 1 98 ? 2.005 6.208 7.048 1.00 98.62 98 SER A O 1
ATOM 694 N N . SER A 1 99 ? 3.389 4.521 6.504 1.00 98.69 99 SER A N 1
ATOM 695 C CA . SER A 1 99 ? 3.360 3.858 7.814 1.00 98.69 99 SER A CA 1
ATOM 696 C C . SER A 1 99 ? 1.949 3.487 8.293 1.00 98.69 99 SER A C 1
ATOM 698 O O . SER A 1 99 ? 1.673 3.519 9.493 1.00 98.69 99 SER A O 1
ATOM 700 N N . ASN A 1 100 ? 1.032 3.168 7.376 1.00 98.81 100 ASN A N 1
ATOM 701 C CA . ASN A 1 100 ? -0.301 2.686 7.726 1.00 98.81 100 ASN A CA 1
ATOM 702 C C . ASN A 1 100 ? -0.330 1.157 7.823 1.00 98.81 100 ASN A C 1
ATOM 704 O O . ASN A 1 100 ? 0.281 0.456 7.016 1.00 98.81 100 ASN A O 1
ATOM 708 N N . ILE A 1 101 ? -1.096 0.635 8.776 1.00 98.88 101 ILE A N 1
ATOM 709 C CA . ILE A 1 101 ? -1.403 -0.790 8.910 1.00 98.88 101 ILE A CA 1
ATOM 710 C C . ILE A 1 101 ? -2.898 -0.965 8.671 1.00 98.88 101 ILE A C 1
ATOM 712 O O . ILE A 1 101 ? -3.707 -0.416 9.414 1.00 98.88 101 ILE A O 1
ATOM 716 N N . ALA A 1 102 ? -3.271 -1.759 7.675 1.00 98.75 102 ALA A N 1
ATOM 717 C CA . ALA A 1 102 ? -4.645 -2.151 7.417 1.00 98.75 102 ALA A CA 1
ATOM 718 C C . ALA A 1 102 ? -4.779 -3.670 7.383 1.00 98.75 102 ALA A C 1
ATOM 720 O O . ALA A 1 102 ? -4.092 -4.348 6.618 1.00 98.75 102 ALA A O 1
ATOM 721 N N . MET A 1 103 ? -5.679 -4.205 8.206 1.00 98.75 103 MET A N 1
ATOM 722 C CA . MET A 1 103 ? -5.912 -5.645 8.301 1.00 98.75 103 MET A CA 1
ATOM 723 C C . MET A 1 103 ? -7.399 -5.974 8.169 1.00 98.75 103 MET A C 1
ATOM 725 O O . MET A 1 103 ? -8.215 -5.542 8.985 1.00 98.75 103 MET A O 1
ATOM 729 N N . GLY A 1 104 ? -7.743 -6.780 7.167 1.00 98.44 104 GLY A N 1
ATOM 730 C CA . GLY A 1 104 ? -9.092 -7.250 6.868 1.00 98.44 104 GLY A CA 1
ATOM 731 C C . GLY A 1 104 ? -9.680 -6.683 5.573 1.00 98.44 104 GLY A C 1
ATOM 732 O O . GLY A 1 104 ? -9.136 -5.771 4.956 1.00 98.44 104 GLY A O 1
ATOM 733 N N . PHE A 1 105 ? -10.830 -7.237 5.175 1.00 97.88 105 PHE A N 1
ATOM 734 C CA . PHE A 1 105 ? -11.586 -6.812 3.992 1.00 97.88 105 PHE A CA 1
ATOM 735 C C . PHE A 1 105 ? -11.921 -5.312 4.045 1.00 97.88 105 PHE A C 1
ATOM 737 O O . PHE A 1 105 ? -12.557 -4.850 5.000 1.00 97.88 105 PHE A O 1
ATOM 744 N N . SER A 1 106 ? -11.486 -4.577 3.019 1.00 98.00 106 SER A N 1
ATOM 745 C CA . SER A 1 106 ? -11.634 -3.124 2.857 1.00 98.00 106 SER A CA 1
ATOM 746 C C . SER A 1 106 ? -11.103 -2.295 4.036 1.00 98.00 106 SER A C 1
ATOM 748 O O . SER A 1 106 ? -11.581 -1.183 4.294 1.00 98.00 106 SER A O 1
ATOM 750 N N . ALA A 1 107 ? -10.136 -2.822 4.793 1.00 98.69 107 ALA A N 1
ATOM 751 C CA . ALA A 1 107 ? -9.531 -2.085 5.892 1.00 98.69 107 ALA A CA 1
ATOM 752 C C . ALA A 1 107 ? -8.771 -0.853 5.367 1.00 98.69 107 ALA A C 1
ATOM 754 O O . ALA A 1 107 ? -8.037 -0.934 4.386 1.00 98.69 107 ALA A O 1
ATOM 755 N N . GLY A 1 108 ? -8.972 0.308 5.987 1.00 98.44 108 GLY A N 1
ATOM 756 C CA . GLY A 1 108 ? -8.354 1.566 5.566 1.00 98.44 108 GLY A CA 1
ATOM 757 C C . GLY A 1 108 ? -8.750 2.046 4.162 1.00 98.44 108 GLY A C 1
ATOM 758 O O . GLY A 1 108 ? -8.090 2.929 3.626 1.00 98.44 108 GLY A O 1
ATOM 759 N N . THR A 1 109 ? -9.810 1.507 3.542 1.00 98.25 109 THR A N 1
ATOM 760 C CA . THR A 1 109 ? -10.221 1.874 2.170 1.00 98.25 109 THR A CA 1
ATOM 761 C C . THR A 1 109 ? -10.527 3.366 1.974 1.00 98.25 109 THR A C 1
ATOM 763 O O . THR A 1 109 ? -10.541 3.827 0.839 1.00 98.25 109 THR A O 1
ATOM 766 N N . ASN A 1 110 ? -10.794 4.131 3.034 1.00 98.00 110 ASN A N 1
ATOM 767 C CA . ASN A 1 110 ? -11.030 5.574 2.959 1.00 98.00 110 ASN A CA 1
ATOM 768 C C . ASN A 1 110 ? -9.750 6.401 3.147 1.00 98.00 110 ASN A C 1
ATOM 770 O O . ASN A 1 110 ? -9.797 7.618 2.968 1.00 98.00 110 ASN A O 1
ATOM 774 N N . LEU A 1 111 ? -8.630 5.791 3.549 1.00 97.88 111 LEU A N 1
ATOM 775 C CA . LEU A 1 111 ? -7.360 6.496 3.692 1.00 97.88 111 LEU A CA 1
ATOM 776 C C . LEU A 1 111 ? -6.797 6.817 2.308 1.00 97.88 111 LEU A C 1
ATOM 778 O O . LEU A 1 111 ? -6.652 5.931 1.473 1.00 97.88 111 LEU A O 1
ATOM 782 N N . THR A 1 112 ? -6.481 8.093 2.081 1.00 97.12 112 THR A N 1
ATOM 783 C CA . THR A 1 112 ? -5.931 8.591 0.812 1.00 97.12 112 THR A CA 1
ATOM 784 C C . THR A 1 112 ? -4.503 9.109 0.980 1.00 97.12 112 THR A C 1
ATOM 786 O O . THR A 1 112 ? -3.582 8.616 0.344 1.00 97.12 112 THR A O 1
ATOM 789 N N . THR A 1 113 ? -4.289 10.079 1.868 1.00 97.56 113 THR A N 1
ATOM 790 C CA . THR A 1 113 ? -2.971 10.713 2.103 1.00 97.56 113 THR A CA 1
ATOM 791 C C . THR A 1 113 ? -2.502 10.619 3.556 1.00 97.56 113 THR A C 1
ATOM 793 O O . THR A 1 113 ? -1.397 11.031 3.906 1.00 97.56 113 THR A O 1
ATOM 796 N N . GLY A 1 114 ? -3.365 10.085 4.415 1.00 98.12 114 GLY A N 1
ATOM 797 C CA . GLY A 1 114 ? -3.156 9.947 5.843 1.00 98.12 114 GLY A CA 1
ATOM 798 C C . GLY A 1 114 ? -2.014 9.008 6.212 1.00 98.12 114 GLY A C 1
ATOM 799 O O . GLY A 1 114 ? -1.845 7.986 5.558 1.00 98.12 114 GLY A O 1
ATOM 800 N N . SER A 1 115 ? -1.245 9.317 7.257 1.00 98.62 115 SER A N 1
ATOM 801 C CA . SER A 1 115 ? -0.096 8.500 7.682 1.00 98.62 115 SER A CA 1
ATOM 802 C C . SER A 1 115 ? -0.198 8.037 9.137 1.00 98.62 115 SER A C 1
ATOM 804 O O . SER A 1 115 ? -0.878 8.657 9.957 1.00 98.62 115 SER A O 1
ATOM 806 N N . ASN A 1 116 ? 0.541 6.983 9.483 1.00 98.69 116 ASN A N 1
ATOM 807 C CA . ASN A 1 116 ? 0.616 6.418 10.837 1.00 98.69 116 ASN A CA 1
ATOM 808 C C . ASN A 1 116 ? -0.743 5.953 11.395 1.00 98.69 116 ASN A C 1
ATOM 810 O O . ASN A 1 116 ? -1.016 6.115 12.588 1.00 98.69 116 ASN A O 1
ATOM 814 N N . ASN A 1 117 ? -1.630 5.433 10.546 1.00 98.75 117 ASN A N 1
ATOM 815 C CA . ASN A 1 117 ? -2.908 4.882 10.986 1.00 98.75 117 ASN A CA 1
ATOM 816 C C . ASN A 1 117 ? -2.840 3.361 11.163 1.00 98.75 117 ASN A C 1
ATOM 818 O O . ASN A 1 117 ? -2.104 2.674 10.460 1.00 98.75 117 ASN A O 1
ATOM 822 N N . ILE A 1 118 ? -3.648 2.826 12.074 1.00 98.81 118 ILE A N 1
ATOM 823 C CA . ILE A 1 118 ? -3.883 1.389 12.230 1.00 98.81 118 ILE A CA 1
ATOM 824 C C . ILE A 1 118 ? -5.383 1.145 12.094 1.00 98.81 118 ILE A C 1
ATOM 826 O O . ILE A 1 118 ? -6.139 1.488 12.999 1.00 98.81 118 ILE A O 1
ATOM 830 N N . ASP A 1 119 ? -5.808 0.536 10.993 1.00 98.56 119 ASP A N 1
ATOM 831 C CA . ASP A 1 119 ? -7.200 0.196 10.710 1.00 98.56 119 ASP A CA 1
ATOM 832 C C . ASP A 1 119 ? -7.372 -1.333 10.650 1.00 98.56 119 ASP A C 1
ATOM 834 O O . ASP A 1 119 ? -6.934 -2.004 9.721 1.00 98.56 119 ASP A O 1
ATOM 838 N N . ILE A 1 120 ? -8.040 -1.922 11.644 1.00 98.50 120 ILE A N 1
ATOM 839 C CA . ILE A 1 120 ? -8.283 -3.373 11.715 1.00 98.50 120 ILE A CA 1
ATOM 840 C C . IL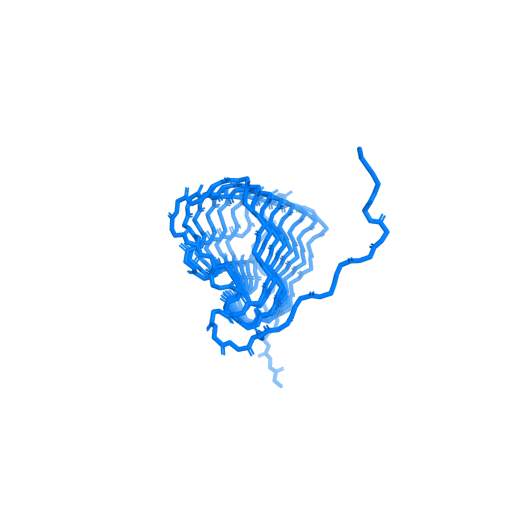E A 1 120 ? -9.780 -3.624 11.576 1.00 98.50 120 ILE A C 1
ATOM 842 O O . ILE A 1 120 ? -10.558 -3.291 12.471 1.00 98.50 120 ILE A O 1
ATOM 846 N N . GLY A 1 121 ? -10.207 -4.190 10.445 1.00 97.44 121 GLY A N 1
ATOM 847 C CA . GLY A 1 121 ? -11.626 -4.383 10.127 1.00 97.44 121 GLY A CA 1
ATOM 848 C C . GLY A 1 121 ? -12.428 -3.075 10.112 1.00 97.44 121 GLY A C 1
ATOM 849 O O . GLY A 1 121 ? -13.633 -3.082 10.376 1.00 97.44 121 GLY A O 1
ATOM 850 N N . ASN A 1 122 ? -11.759 -1.948 9.857 1.00 98.00 122 ASN A N 1
ATOM 851 C CA . ASN A 1 122 ? -12.339 -0.611 9.804 1.00 98.00 122 ASN A CA 1
ATOM 852 C C . ASN A 1 122 ? -11.954 0.062 8.485 1.00 98.00 122 ASN A C 1
ATOM 854 O O . ASN A 1 122 ? -10.816 -0.053 8.059 1.00 98.00 122 ASN A O 1
ATOM 858 N N . ALA A 1 123 ? -12.875 0.794 7.863 1.00 97.50 123 ALA A N 1
ATOM 859 C CA . ALA A 1 123 ? -12.628 1.465 6.588 1.00 97.50 123 ALA A CA 1
ATOM 860 C C . ALA A 1 123 ? -11.683 2.684 6.679 1.00 97.50 123 ALA A C 1
ATOM 862 O O . ALA A 1 123 ? -11.274 3.196 5.644 1.00 97.50 123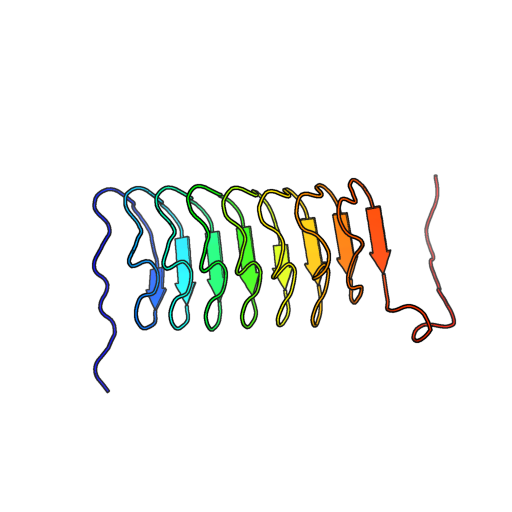 ALA A O 1
ATOM 863 N N . GLY A 1 124 ? -11.361 3.182 7.875 1.00 97.19 124 GLY A N 1
ATOM 864 C CA . GLY A 1 124 ? -10.642 4.445 8.059 1.00 97.19 124 GLY A CA 1
ATOM 865 C C . GLY A 1 124 ? -11.524 5.674 7.789 1.00 97.19 124 GLY A C 1
ATOM 866 O O . GLY A 1 124 ? -12.710 5.555 7.448 1.00 97.19 124 GLY A O 1
ATOM 867 N N . VAL A 1 125 ? -10.959 6.876 7.937 1.00 96.75 125 VAL A N 1
ATOM 868 C CA . VAL A 1 125 ? -11.576 8.144 7.502 1.00 96.75 125 VAL A CA 1
ATOM 869 C C . VAL A 1 125 ? -10.567 8.930 6.664 1.00 96.75 125 VAL A C 1
ATOM 871 O O . VAL A 1 125 ? -9.372 8.951 6.948 1.00 96.75 125 VAL A O 1
ATOM 874 N N . ALA A 1 126 ? -11.043 9.559 5.592 1.00 95.88 126 ALA A N 1
ATOM 875 C CA . ALA A 1 126 ? -10.180 10.282 4.667 1.00 95.88 126 ALA A CA 1
ATOM 876 C C . ALA A 1 126 ? -9.347 11.362 5.376 1.00 95.88 126 ALA A C 1
ATOM 878 O O . ALA A 1 126 ? -9.871 12.158 6.155 1.00 95.88 126 ALA A O 1
ATOM 879 N N . GLY A 1 127 ? -8.046 11.381 5.077 1.00 91.69 127 GLY A N 1
ATOM 880 C CA . GLY A 1 127 ? -7.089 12.358 5.602 1.00 91.69 127 GLY A CA 1
ATOM 881 C C . GLY A 1 127 ? -6.637 12.145 7.050 1.00 91.69 127 GLY A C 1
ATOM 882 O O . GLY A 1 127 ? -5.846 1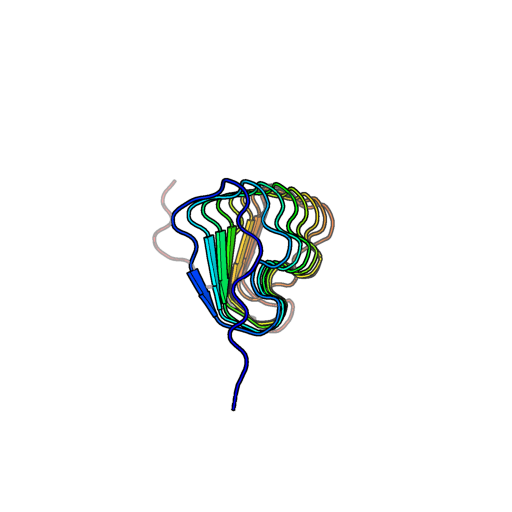2.946 7.545 1.00 91.69 127 GLY A O 1
ATOM 883 N N . ASP A 1 128 ? -7.090 11.097 7.744 1.00 96.88 128 ASP A N 1
ATOM 884 C CA . ASP A 1 128 ? -6.621 10.851 9.109 1.00 96.88 128 ASP A CA 1
ATOM 885 C C . ASP A 1 128 ? -5.123 10.650 9.193 1.00 96.88 128 ASP A C 1
ATOM 887 O O . ASP A 1 128 ? -4.504 10.046 8.329 1.00 96.88 128 ASP A O 1
ATOM 891 N N . SER A 1 129 ? -4.534 11.060 10.305 1.00 98.38 129 SER A N 1
ATOM 892 C CA . SER A 1 129 ? -3.196 10.615 10.661 1.00 98.38 129 SER A CA 1
ATOM 893 C C . SER A 1 129 ? -3.120 10.316 12.145 1.00 98.38 129 SER A C 1
ATOM 895 O O . SER A 1 129 ? -3.810 10.952 12.953 1.00 98.38 129 SER A O 1
ATOM 897 N N . ASN A 1 130 ? -2.247 9.379 12.506 1.00 98.44 130 ASN A N 1
ATOM 898 C CA . ASN A 1 130 ? -1.997 8.984 13.891 1.00 98.44 130 ASN A CA 1
ATOM 899 C C . ASN A 1 130 ? -3.263 8.451 14.598 1.00 98.44 130 ASN A C 1
ATOM 901 O O . ASN A 1 130 ? -3.523 8.786 15.759 1.00 98.44 130 ASN A O 1
ATOM 905 N N . LYS A 1 131 ? -4.104 7.680 13.892 1.00 98.38 131 LYS A N 1
ATOM 906 C CA . LYS A 1 131 ? -5.340 7.092 14.439 1.00 98.38 131 LYS A CA 1
ATOM 907 C C . LYS A 1 131 ? -5.263 5.574 14.514 1.00 98.38 131 LYS A C 1
ATOM 909 O O . LYS A 1 131 ? -4.737 4.925 13.623 1.00 98.38 131 LYS A O 1
ATOM 914 N N . ILE A 1 132 ? -5.873 5.011 15.552 1.00 98.12 132 ILE A N 1
ATOM 915 C CA . ILE A 1 132 ? -6.144 3.575 15.651 1.00 98.12 132 ILE A CA 1
ATOM 916 C C . ILE A 1 132 ? -7.656 3.383 15.561 1.00 98.12 132 ILE A C 1
ATOM 918 O O . ILE A 1 132 ? -8.405 3.990 16.333 1.00 98.12 132 ILE A O 1
ATOM 922 N N . ARG A 1 133 ? -8.112 2.529 14.645 1.00 97.06 133 ARG A N 1
ATOM 923 C CA . ARG A 1 133 ? -9.500 2.080 14.546 1.00 97.06 133 ARG A CA 1
ATOM 924 C C . ARG A 1 133 ? -9.568 0.571 14.469 1.00 97.06 133 ARG A C 1
ATOM 926 O O . ARG A 1 133 ? -8.928 -0.063 13.638 1.00 97.06 133 ARG A O 1
ATOM 933 N N . ILE A 1 134 ? -10.408 -0.004 15.318 1.00 97.00 134 ILE A N 1
ATOM 934 C CA . ILE A 1 134 ? -10.609 -1.446 15.381 1.00 97.00 134 ILE A CA 1
ATOM 935 C C . ILE A 1 134 ? -12.108 -1.716 15.324 1.00 97.00 134 ILE A C 1
ATOM 937 O O . ILE A 1 134 ? -12.874 -1.210 16.145 1.00 97.00 134 ILE A O 1
ATOM 941 N N . GLY A 1 135 ? -12.514 -2.516 14.342 1.00 95.19 135 GLY A N 1
ATOM 942 C CA . GLY A 1 135 ? -13.892 -2.933 14.120 1.00 95.19 135 GLY A CA 1
ATOM 943 C C . GLY A 1 135 ? -14.721 -1.963 13.280 1.00 95.19 135 GLY A C 1
ATOM 944 O O . GLY A 1 135 ? -14.342 -0.825 13.009 1.00 95.19 135 GLY A O 1
ATOM 945 N N . LYS A 1 136 ? -15.904 -2.421 12.875 1.00 91.00 136 LYS A N 1
ATOM 946 C CA . LYS A 1 136 ? -16.856 -1.697 12.032 1.00 91.00 136 LYS A CA 1
ATOM 947 C C . LYS A 1 136 ? -17.972 -1.116 12.893 1.00 91.00 136 LYS A C 1
ATOM 949 O O . LYS A 1 136 ? -18.607 -1.830 13.674 1.00 91.00 136 LYS A O 1
ATOM 954 N N . LYS A 1 137 ? -18.264 0.177 12.708 1.00 85.94 137 LYS A N 1
ATOM 955 C CA . LYS A 1 137 ? -19.349 0.875 13.419 1.00 85.94 137 LYS A CA 1
ATOM 956 C C . LYS A 1 137 ? -20.654 0.072 13.323 1.00 85.94 137 LYS A C 1
ATOM 958 O O . LYS A 1 137 ? -21.093 -0.276 12.230 1.00 85.94 137 LYS A O 1
ATOM 963 N N . GLY A 1 138 ? -21.257 -0.225 14.474 1.00 91.19 138 GLY A N 1
ATOM 964 C CA . GLY A 1 138 ? -22.515 -0.974 14.585 1.00 91.19 138 GLY A CA 1
ATOM 965 C C . GLY A 1 138 ? -22.389 -2.505 14.577 1.00 91.19 138 GLY A C 1
ATOM 966 O O . GLY A 1 138 ? -23.380 -3.170 14.863 1.00 91.19 138 GLY A O 1
ATOM 967 N N . THR A 1 139 ? -21.208 -3.071 14.294 1.00 94.00 139 THR A N 1
ATOM 968 C CA . THR A 1 139 ? -20.986 -4.531 14.309 1.00 94.00 139 THR A CA 1
ATOM 969 C C . THR A 1 139 ? -20.510 -4.999 15.682 1.00 94.00 139 THR A C 1
ATOM 971 O O . THR A 1 139 ? -21.208 -5.746 16.366 1.00 94.00 139 THR A O 1
ATOM 974 N N . GLN A 1 140 ? -19.345 -4.521 16.124 1.00 94.44 140 GLN A N 1
ATOM 975 C CA . GLN A 1 140 ? -18.853 -4.777 17.474 1.00 94.44 140 GLN A CA 1
ATOM 976 C C . GLN A 1 140 ? -19.619 -3.885 18.459 1.00 94.44 140 GLN A C 1
ATOM 978 O O . GLN A 1 140 ? -19.555 -2.660 18.372 1.00 94.44 140 GLN A O 1
ATOM 983 N N . LYS A 1 141 ? -20.376 -4.500 19.375 1.00 93.62 141 LYS A N 1
ATOM 984 C CA . LYS A 1 141 ? -21.151 -3.793 20.416 1.00 93.62 141 LYS A CA 1
ATOM 985 C C . LYS A 1 141 ? -20.443 -3.736 21.769 1.00 93.62 141 LYS A C 1
ATOM 987 O O . LYS A 1 141 ? -20.785 -2.892 22.586 1.00 93.62 141 LYS A O 1
ATOM 992 N N . ASN A 1 142 ? -19.464 -4.613 21.974 1.00 91.69 142 ASN A N 1
ATOM 993 C CA . ASN A 1 142 ? -18.675 -4.708 23.193 1.00 91.69 142 ASN A CA 1
ATOM 994 C C . ASN A 1 142 ? -17.192 -4.676 22.825 1.00 91.69 142 ASN A C 1
ATOM 996 O O . ASN A 1 142 ? -16.788 -5.297 21.840 1.00 91.69 142 ASN A O 1
ATOM 1000 N N . THR A 1 143 ? -16.400 -4.006 23.654 1.00 91.62 143 THR A N 1
ATOM 1001 C CA . THR A 1 143 ? -14.945 -3.940 23.528 1.00 91.62 143 THR A CA 1
ATOM 1002 C C . THR A 1 143 ? -14.338 -4.397 24.846 1.00 91.62 143 THR A C 1
ATOM 1004 O O . THR A 1 143 ? -14.669 -3.851 25.896 1.00 91.62 143 THR A O 1
ATOM 1007 N N . PHE A 1 144 ? -13.462 -5.398 24.797 1.00 91.75 144 PHE A N 1
ATOM 1008 C CA . PHE A 1 144 ? -12.690 -5.848 25.950 1.00 91.75 144 PHE A CA 1
ATOM 1009 C C . PHE A 1 144 ? -11.222 -5.519 25.712 1.00 91.75 144 PHE A C 1
ATOM 1011 O O . PHE A 1 144 ? -10.638 -5.979 24.733 1.00 91.75 144 PHE A O 1
ATOM 1018 N N . ILE A 1 145 ? -10.641 -4.721 26.603 1.00 92.06 145 ILE A N 1
ATOM 1019 C CA . ILE A 1 145 ? -9.217 -4.407 26.585 1.00 92.06 145 ILE A CA 1
ATOM 1020 C C . ILE A 1 145 ? -8.693 -4.640 27.995 1.00 92.06 145 ILE A C 1
ATOM 1022 O O . ILE A 1 145 ? -9.204 -4.064 28.953 1.00 92.06 145 ILE A O 1
ATOM 1026 N N . ALA A 1 146 ? -7.698 -5.511 28.116 1.00 93.12 146 ALA A N 1
ATOM 1027 C CA . ALA A 1 146 ? -7.067 -5.863 29.380 1.00 93.12 146 ALA A CA 1
ATOM 1028 C C . ALA A 1 146 ? -5.577 -5.525 29.345 1.00 93.12 146 ALA A C 1
ATOM 1030 O O . ALA A 1 146 ? -4.983 -5.422 28.274 1.00 93.12 146 ALA A O 1
ATOM 1031 N N . GLY A 1 147 ? -4.975 -5.377 30.527 1.00 90.94 147 GLY A N 1
ATOM 1032 C CA . GLY A 1 147 ? -3.527 -5.208 30.658 1.00 90.94 147 GLY A CA 1
ATOM 1033 C C . GLY A 1 147 ? -2.982 -3.848 30.214 1.00 90.94 147 GLY A C 1
ATOM 1034 O O . GLY A 1 147 ? -1.772 -3.724 30.062 1.00 90.94 147 GLY A O 1
ATOM 1035 N N . ILE A 1 148 ? -3.828 -2.828 30.026 1.00 88.75 148 ILE A N 1
ATOM 1036 C CA . ILE A 1 148 ? -3.337 -1.453 29.867 1.00 88.75 148 ILE A CA 1
ATOM 1037 C C . ILE A 1 148 ? -2.940 -0.930 31.250 1.00 88.75 148 ILE A C 1
ATOM 1039 O O . ILE A 1 148 ? -3.789 -0.792 32.129 1.00 88.75 148 ILE A O 1
ATOM 1043 N N . ASN A 1 149 ? -1.656 -0.632 31.422 1.00 81.56 149 ASN A N 1
ATOM 1044 C CA . ASN A 1 149 ? -1.113 0.116 32.550 1.00 81.56 149 ASN A CA 1
ATOM 1045 C C . ASN A 1 149 ? -0.256 1.249 31.973 1.00 81.56 149 ASN A C 1
ATOM 1047 O O . ASN A 1 149 ? 0.561 0.989 31.087 1.00 81.56 149 ASN A O 1
ATOM 1051 N N . GLY A 1 150 ? -0.481 2.482 32.418 1.00 70.19 150 GLY A N 1
ATOM 1052 C CA . GLY A 1 150 ? 0.143 3.688 31.880 1.00 70.19 150 GLY A CA 1
ATOM 1053 C C . GLY A 1 150 ? 0.048 4.846 32.853 1.00 70.19 150 GLY A C 1
ATOM 1054 O O . GLY A 1 150 ? -0.938 4.875 33.622 1.00 70.19 150 GLY A O 1
#

Sequence (150 aa):
GKGSRSFSNTTGFQNTATGFDALDGNTTGANNTATGFDALEFNTSGGNNTANSFEALFSNTSASNNTADGYQALFNNTIGVSNTANGVDALVNNTTGSSNIAMGFSAGTNLTTGSNNIDIGNAGVAGDSNKIRIGKKGTQKNTFIAGING

Secondary structure (DSSP, 8-state):
---------SS--S-EEESSSTTTT-SS--S-EEESTTTTTT-SS--S-EEESTTTTTT-SS--S-EEESTTTTTT-SS--S-EEESTTTTTT-SS--S-EEESTTTTTT-SS--S-EEES----TT--S-EEES-TTT-----------

pLDDT: mean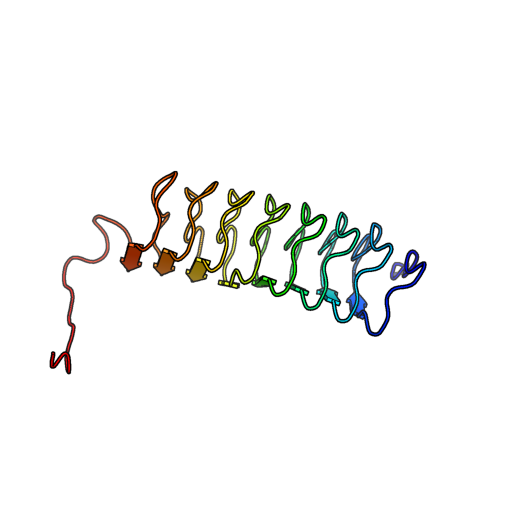 91.97, std 13.4, range [37.06, 98.88]

Foldseek 3Di:
DDADPPDDAQAEECEAAAEHLGCCQDHHEYQEYAHEHQGCNQAHHEYQEYAHYHQGCNQAHHEYQEYAAEAQGVNQAHHAYNEYAHEHLGCNQAHAEYQEYAAYHCFCNQEHNEYCEYTYCDNDHYNHYVYYHHHYPPPDPDDDDPDDDD

Radius of gyration: 16.14 Å; chains: 1; bounding box: 42×35×54 Å